Protein AF-A0A8T0E4I6-F1 (afdb_monomer_lite)

Organism: Argiope bruennichi (NCBI:txid94029)

Foldseek 3Di:
DPPVCVVVVPDDPDPVSVLCVLVPDPDRDVVVVVLSPDLVSSLVVVQCVVVVVLVVVLVVQVPDPDQDPVNNVVSLVVSLVVLVVCLVVLDGDPVNVVSQVVCVVDPRHDDPVVSSVVSNVVSVVVNVVSVVLVVCVVVDDPDDDDDDDDDDDPDPDPPVVVPD

Sequence (164 aa):
MACSYACLGKGFKNVSDIKIYFLGIEKCPQLLKNFFEDPRSELWLYFLYAQSASFHQAVLKLEGQTVSAIEAAKEINQLKDNLTQKQINQFLPFMVRQLIVKSKDNVTDIDEEFVKRAATEFYQTSREYLEQWLSYQRNGDILLGRFKKGPRMGRRSKISECIN

Radius of gyration: 18.6 Å; chains: 1; bounding box: 49×37×46 Å

pLDDT: mean 74.07, std 20.78, range [27.17, 94.31]

Secondary structure (DSSP, 8-state):
-THHHHTTSSS-SSHHHHHHHHHH-TT--HHHHHHHH-HHHHHHHHHHHHHHHHHHHHHHHHTSTT--HHHHHHHHHHHHHHHHHHHHTT---HHHHHHHHHHHTSS----HHHHHHHHHHHHHHHHHHHHHHHHHHHHS-S-SS--PPPP------SGGGS--

Structure (mmCIF, N/CA/C/O backbone):
data_AF-A0A8T0E4I6-F1
#
_entry.id   AF-A0A8T0E4I6-F1
#
loop_
_atom_site.group_PDB
_atom_site.id
_atom_site.type_symbol
_atom_site.label_atom_id
_atom_site.label_alt_id
_atom_site.label_comp_id
_atom_site.label_asym_id
_atom_site.label_entity_id
_atom_site.label_seq_id
_atom_site.pd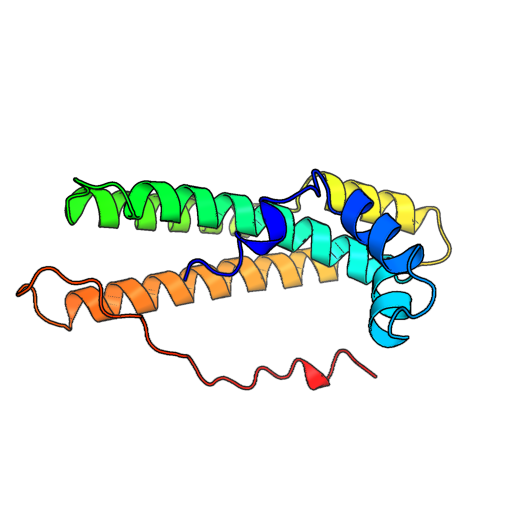bx_PDB_ins_code
_atom_site.Cartn_x
_atom_site.Cartn_y
_atom_site.Cartn_z
_atom_site.occupancy
_atom_site.B_iso_or_equiv
_atom_site.auth_seq_id
_atom_site.auth_comp_id
_atom_site.auth_asym_id
_atom_site.auth_atom_id
_atom_site.pdbx_PDB_model_num
ATOM 1 N N . MET A 1 1 ? -14.553 -11.140 3.326 1.00 39.12 1 MET A N 1
ATOM 2 C CA . MET A 1 1 ? -13.823 -10.729 2.107 1.00 39.12 1 MET A CA 1
ATOM 3 C C . MET A 1 1 ? -12.542 -11.566 2.043 1.00 39.12 1 MET A C 1
ATOM 5 O O . MET A 1 1 ? -11.455 -11.034 1.943 1.00 39.12 1 MET A O 1
ATOM 9 N N . ALA A 1 2 ? -12.686 -12.894 2.163 1.00 27.38 2 ALA A N 1
ATOM 10 C CA . ALA A 1 2 ? -11.604 -13.819 2.530 1.00 27.38 2 ALA A CA 1
ATOM 11 C C . ALA A 1 2 ? -10.870 -14.435 1.322 1.00 27.38 2 ALA A C 1
ATOM 13 O O . ALA A 1 2 ? -9.942 -15.221 1.478 1.00 27.38 2 ALA A O 1
ATOM 14 N N . CYS A 1 3 ? -11.286 -14.092 0.100 1.00 27.17 3 CYS A N 1
ATOM 15 C CA . CYS A 1 3 ? -10.800 -14.757 -1.107 1.00 27.17 3 CYS A CA 1
ATOM 16 C C . CYS A 1 3 ? -9.476 -14.183 -1.640 1.00 27.17 3 CYS A C 1
ATOM 18 O O . CYS A 1 3 ? -8.827 -14.844 -2.442 1.00 27.17 3 CYS A O 1
ATOM 20 N N . SER A 1 4 ? -9.043 -12.992 -1.205 1.00 40.16 4 SER A N 1
ATOM 21 C CA . SER A 1 4 ? -7.787 -12.397 -1.692 1.00 40.16 4 SER A CA 1
ATOM 22 C C . SER A 1 4 ? -6.536 -13.051 -1.094 1.00 40.16 4 SER A C 1
ATOM 24 O O . SER A 1 4 ? -5.504 -13.077 -1.753 1.00 40.16 4 SER A O 1
ATOM 26 N N . TYR A 1 5 ? -6.629 -13.640 0.106 1.00 43.78 5 TYR A N 1
ATOM 27 C CA . TYR A 1 5 ? -5.498 -14.306 0.769 1.00 43.78 5 TYR A CA 1
ATOM 28 C C . TYR A 1 5 ? -5.474 -15.823 0.602 1.00 43.78 5 TYR A C 1
ATOM 30 O O . TYR A 1 5 ? -4.402 -16.415 0.684 1.00 43.78 5 TYR A O 1
ATOM 38 N N . ALA A 1 6 ? -6.601 -16.467 0.284 1.00 35.84 6 ALA A N 1
ATOM 39 C CA . ALA A 1 6 ? -6.599 -17.901 -0.019 1.00 35.84 6 ALA A CA 1
ATOM 40 C C . ALA A 1 6 ? -5.731 -18.237 -1.251 1.00 35.84 6 ALA A C 1
ATOM 42 O O . ALA A 1 6 ? -5.156 -19.321 -1.315 1.00 35.84 6 ALA A O 1
ATOM 43 N N . CYS A 1 7 ? -5.569 -17.289 -2.182 1.00 40.59 7 CYS A N 1
ATOM 44 C CA . CYS A 1 7 ? -4.669 -17.432 -3.329 1.00 40.59 7 CYS A CA 1
ATOM 45 C C . CYS A 1 7 ? -3.197 -17.091 -3.017 1.00 40.59 7 CYS A C 1
ATOM 47 O O . CYS A 1 7 ? -2.320 -17.511 -3.760 1.00 40.59 7 CYS A O 1
ATOM 49 N N . LEU A 1 8 ? -2.911 -16.371 -1.925 1.00 44.38 8 LEU A N 1
ATOM 50 C CA . LEU A 1 8 ? -1.549 -15.989 -1.506 1.00 44.38 8 LEU A CA 1
ATOM 51 C C . LEU A 1 8 ? -1.000 -16.860 -0.360 1.00 44.38 8 LEU A C 1
ATOM 53 O O . LEU A 1 8 ? 0.199 -16.870 -0.114 1.00 44.38 8 LEU A O 1
ATOM 57 N N . GLY A 1 9 ? -1.852 -17.633 0.321 1.00 36.88 9 GLY A N 1
ATOM 58 C CA . GLY A 1 9 ? -1.463 -18.545 1.404 1.00 36.88 9 GLY A CA 1
ATOM 59 C C . GLY A 1 9 ? -0.897 -19.895 0.946 1.00 36.88 9 GLY A C 1
ATOM 60 O O . GLY A 1 9 ? -0.460 -20.683 1.781 1.00 36.88 9 GLY A O 1
ATOM 61 N N . LYS A 1 10 ? -0.889 -20.188 -0.362 1.00 42.41 10 LYS A N 1
ATOM 62 C CA . LYS A 1 10 ? -0.308 -21.417 -0.925 1.00 42.41 10 LYS A CA 1
ATOM 63 C C . LYS A 1 10 ? 0.855 -21.088 -1.868 1.00 42.41 10 LYS A C 1
ATOM 65 O O . LYS A 1 10 ? 0.662 -20.935 -3.065 1.00 42.41 10 LYS A O 1
ATOM 70 N N . GLY A 1 11 ? 2.069 -21.016 -1.319 1.00 44.12 11 GLY A N 1
ATOM 71 C CA . GLY A 1 11 ? 3.312 -21.286 -2.061 1.00 44.12 11 GLY A CA 1
ATOM 72 C C . GLY A 1 11 ? 4.122 -20.102 -2.599 1.00 44.12 11 GLY A C 1
ATOM 73 O O . GLY A 1 11 ? 5.302 -20.293 -2.873 1.00 44.12 11 GLY A O 1
ATOM 74 N N . PHE A 1 12 ? 3.569 -18.893 -2.701 1.00 50.00 12 PHE A N 1
ATOM 75 C CA . PHE A 1 12 ? 4.304 -17.739 -3.234 1.00 50.00 12 PHE A CA 1
ATOM 76 C C . PHE A 1 12 ? 4.783 -16.833 -2.099 1.00 50.00 12 PHE A C 1
ATOM 78 O O . PHE A 1 12 ? 3.978 -16.154 -1.466 1.00 50.00 12 PHE A O 1
ATOM 85 N N . LYS A 1 13 ? 6.090 -16.848 -1.805 1.00 58.72 13 LYS A N 1
ATOM 86 C CA . LYS A 1 13 ? 6.671 -16.058 -0.708 1.00 58.72 13 LYS A CA 1
ATOM 87 C C . LYS A 1 13 ? 6.880 -14.604 -1.112 1.00 58.72 13 LYS A C 1
ATOM 89 O O . LYS A 1 13 ? 6.854 -13.739 -0.243 1.00 58.72 13 LYS A O 1
ATOM 94 N N . ASN A 1 14 ? 7.062 -14.338 -2.405 1.00 68.31 14 ASN A N 1
ATOM 95 C CA . ASN A 1 14 ? 7.265 -13.002 -2.952 1.00 68.31 14 ASN A CA 1
ATOM 96 C C . ASN A 1 14 ? 6.626 -12.841 -4.341 1.00 68.31 14 ASN A C 1
ATOM 98 O O . ASN A 1 14 ? 6.344 -13.811 -5.043 1.00 68.31 14 ASN A O 1
ATOM 102 N N . VAL A 1 15 ? 6.461 -11.586 -4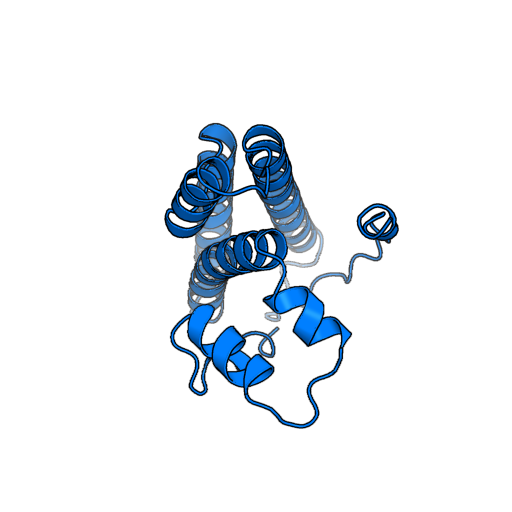.764 1.00 74.31 15 VAL A N 1
ATOM 103 C CA . VAL A 1 15 ? 5.993 -11.202 -6.110 1.00 74.31 15 VAL A CA 1
ATOM 104 C C . VAL A 1 15 ? 6.845 -11.834 -7.226 1.00 74.31 15 VAL A C 1
ATOM 106 O O . VAL A 1 15 ? 6.314 -12.216 -8.269 1.00 74.31 15 VAL A O 1
ATOM 109 N N . SER A 1 16 ? 8.144 -12.020 -6.980 1.00 77.12 16 SER A N 1
ATOM 110 C CA . SER A 1 16 ? 9.074 -12.718 -7.875 1.00 77.12 16 SER A CA 1
ATOM 111 C C . SER A 1 16 ? 8.658 -14.159 -8.179 1.00 77.12 16 SER A C 1
ATOM 113 O O . SER A 1 16 ? 8.762 -14.602 -9.320 1.00 77.12 16 SER A O 1
ATOM 115 N N . ASP A 1 17 ? 8.150 -14.885 -7.184 1.00 80.69 17 ASP A N 1
ATOM 116 C CA . ASP A 1 17 ? 7.807 -16.303 -7.323 1.00 80.69 17 ASP A CA 1
ATOM 117 C C . ASP A 1 17 ? 6.568 -16.468 -8.212 1.00 80.69 17 ASP A C 1
ATOM 119 O O . ASP A 1 17 ? 6.486 -17.381 -9.033 1.00 80.69 17 ASP A O 1
ATOM 123 N N . ILE A 1 18 ? 5.625 -15.528 -8.086 1.00 80.50 18 ILE A N 1
ATOM 124 C CA . ILE A 1 18 ? 4.416 -15.446 -8.911 1.00 80.50 18 ILE A CA 1
ATOM 125 C C . ILE A 1 18 ? 4.802 -15.194 -10.371 1.00 80.50 18 ILE A C 1
ATOM 127 O O . ILE A 1 18 ? 4.313 -15.876 -11.271 1.00 80.50 18 ILE A O 1
ATOM 131 N N . LYS A 1 19 ? 5.723 -14.251 -10.603 1.00 83.56 19 LYS A N 1
ATOM 132 C CA . LYS A 1 19 ? 6.255 -13.942 -11.935 1.00 83.56 19 LYS A CA 1
ATOM 133 C C . LYS A 1 19 ? 6.910 -15.166 -12.577 1.00 83.56 19 LYS A C 1
ATOM 135 O O . LYS A 1 19 ? 6.558 -15.517 -13.699 1.00 83.56 19 LYS A O 1
ATOM 140 N N . ILE A 1 20 ? 7.807 -15.847 -11.859 1.00 84.44 20 ILE A N 1
ATOM 141 C CA . ILE A 1 20 ? 8.492 -17.053 -12.356 1.00 84.44 20 ILE A CA 1
ATOM 142 C C . ILE A 1 20 ? 7.480 -18.145 -12.713 1.00 84.44 20 ILE A C 1
ATOM 144 O O . ILE A 1 20 ? 7.579 -18.752 -13.776 1.00 84.44 20 ILE A O 1
ATOM 148 N N . TYR A 1 21 ? 6.479 -18.361 -11.860 1.00 84.31 21 TYR A N 1
ATOM 149 C CA . TYR A 1 21 ? 5.442 -19.355 -12.108 1.00 84.31 21 TYR A CA 1
ATOM 150 C C . TYR A 1 21 ? 4.645 -19.064 -13.381 1.00 84.31 21 TYR A C 1
ATOM 152 O O . TYR A 1 21 ? 4.539 -19.935 -14.239 1.00 84.31 21 TYR A O 1
ATOM 160 N N . PHE A 1 22 ? 4.126 -17.844 -13.550 1.00 83.19 22 PHE A N 1
ATOM 161 C CA . PHE A 1 22 ? 3.328 -17.514 -14.735 1.00 83.19 22 PHE A CA 1
ATOM 162 C C . PHE A 1 22 ? 4.144 -17.506 -16.029 1.00 83.19 22 PHE A C 1
ATOM 164 O O . PHE A 1 22 ? 3.610 -17.871 -17.074 1.00 83.19 22 PHE A O 1
ATOM 171 N N . LEU A 1 23 ? 5.423 -17.133 -15.974 1.00 82.94 23 LEU A N 1
ATOM 172 C CA . LEU A 1 23 ? 6.308 -17.180 -17.140 1.00 82.94 23 LEU A CA 1
ATOM 173 C C . LEU A 1 23 ? 6.772 -18.606 -17.483 1.00 82.94 23 LEU A C 1
ATOM 175 O O . LEU A 1 23 ? 7.128 -18.861 -18.629 1.00 82.94 23 LEU A O 1
ATOM 179 N N . GLY A 1 24 ? 6.738 -19.536 -16.523 1.00 83.12 24 GLY A N 1
ATOM 180 C CA . GLY A 1 24 ? 7.104 -20.943 -16.717 1.00 83.12 24 GLY A CA 1
ATOM 181 C C . GLY A 1 24 ? 5.985 -21.848 -17.250 1.00 83.12 24 GLY A C 1
ATOM 182 O O . GLY A 1 24 ? 6.244 -23.008 -17.558 1.00 83.12 24 GLY A O 1
ATOM 183 N N . ILE A 1 25 ? 4.744 -21.361 -17.359 1.00 86.88 25 ILE A N 1
ATOM 184 C CA . ILE A 1 25 ? 3.607 -22.146 -17.870 1.00 86.88 25 ILE A CA 1
ATOM 185 C C . ILE A 1 25 ? 3.593 -22.122 -19.405 1.00 86.88 25 ILE A C 1
ATOM 187 O O . ILE A 1 25 ? 3.486 -21.055 -20.006 1.00 86.88 25 ILE A O 1
ATOM 191 N N . GLU A 1 26 ? 3.584 -23.300 -20.044 1.00 76.62 26 GLU A N 1
ATOM 192 C CA . GLU A 1 26 ? 3.572 -23.445 -21.516 1.00 76.62 26 GLU A CA 1
ATOM 193 C C . GLU A 1 26 ? 2.415 -22.707 -22.216 1.00 76.62 26 GLU A C 1
ATOM 195 O O . GLU A 1 26 ? 2.576 -22.207 -23.326 1.00 76.62 26 GLU A O 1
ATOM 200 N N . LYS A 1 27 ? 1.241 -22.617 -21.578 1.00 83.31 27 LYS A N 1
ATOM 201 C CA . LYS A 1 27 ? 0.046 -21.927 -22.102 1.00 83.31 27 LYS A CA 1
ATOM 202 C C . LYS A 1 27 ? -0.343 -20.714 -21.252 1.00 83.31 27 LYS A C 1
ATOM 204 O O . LYS A 1 27 ? -1.490 -20.591 -20.825 1.00 83.31 27 LYS A O 1
ATOM 209 N N . CYS A 1 28 ? 0.611 -19.831 -20.966 1.00 81.69 28 CYS A N 1
ATOM 210 C CA . CYS A 1 28 ? 0.317 -18.582 -20.265 1.00 81.69 28 CYS A CA 1
ATOM 211 C C . CYS A 1 28 ? -0.455 -17.603 -21.177 1.00 81.69 28 CYS A C 1
ATOM 213 O O . CYS A 1 28 ? -0.018 -17.348 -22.302 1.00 81.69 28 CYS A O 1
ATOM 215 N N . PRO A 1 29 ? -1.587 -17.027 -20.725 1.00 88.44 29 PRO A N 1
ATOM 216 C CA . PRO A 1 29 ? -2.278 -15.973 -21.460 1.00 88.44 29 PRO A CA 1
ATOM 217 C C . PRO A 1 29 ? -1.345 -14.800 -21.782 1.00 88.44 29 PRO A C 1
ATOM 219 O O . PRO A 1 29 ? -0.686 -14.268 -20.887 1.00 88.44 29 PRO A O 1
ATOM 222 N N . GLN A 1 30 ? -1.353 -14.337 -23.036 1.00 85.56 30 GLN A N 1
ATOM 223 C CA . GLN A 1 30 ? -0.455 -13.271 -23.499 1.00 85.56 30 GLN A CA 1
ATOM 224 C C . GLN A 1 30 ? -0.570 -11.989 -22.660 1.00 85.56 30 GLN A C 1
ATOM 226 O O . GLN A 1 30 ? 0.428 -11.331 -22.399 1.00 85.56 30 GLN A O 1
ATOM 231 N N . LEU A 1 31 ? -1.772 -11.670 -22.169 1.00 87.62 31 LEU A N 1
ATOM 232 C CA . LEU A 1 31 ? -2.001 -10.534 -21.274 1.00 87.62 31 LEU A CA 1
ATOM 233 C C . LEU A 1 31 ? -1.172 -10.626 -19.983 1.00 87.62 31 LEU A C 1
ATOM 235 O O . LEU A 1 31 ? -0.572 -9.638 -19.571 1.00 87.62 31 LEU A O 1
ATOM 239 N N . LEU A 1 32 ? -1.133 -11.803 -19.350 1.00 85.44 32 LEU A N 1
ATOM 240 C CA . LEU A 1 32 ? -0.361 -12.013 -18.122 1.00 85.44 32 LEU A CA 1
ATOM 241 C C . LEU A 1 32 ? 1.135 -11.993 -18.414 1.00 85.44 32 LEU A C 1
ATOM 243 O O . LEU A 1 32 ? 1.897 -11.420 -17.642 1.00 85.44 32 LEU A O 1
ATOM 247 N N . LYS A 1 33 ? 1.543 -12.567 -19.547 1.00 85.44 33 LYS A N 1
ATOM 248 C CA . LYS A 1 33 ? 2.932 -12.524 -19.996 1.00 85.44 33 LYS A CA 1
ATOM 249 C C . LYS A 1 33 ? 3.411 -11.078 -20.178 1.00 85.44 33 LYS A C 1
ATOM 251 O O . LYS A 1 33 ? 4.366 -10.681 -19.520 1.00 85.44 33 LYS A O 1
ATOM 256 N N . ASN A 1 34 ? 2.665 -10.271 -20.933 1.00 87.25 34 ASN A N 1
ATOM 257 C CA . ASN A 1 34 ? 2.954 -8.848 -21.128 1.00 87.25 34 ASN A CA 1
ATOM 258 C C . ASN A 1 34 ? 2.968 -8.079 -19.794 1.00 87.25 34 ASN A C 1
ATOM 260 O O . ASN A 1 34 ? 3.819 -7.222 -19.578 1.00 87.25 34 ASN A O 1
ATOM 264 N N . PHE A 1 35 ? 2.045 -8.398 -18.879 1.00 88.19 35 PHE A N 1
ATOM 265 C CA . PHE A 1 35 ? 2.003 -7.780 -17.554 1.00 88.19 35 PHE A CA 1
ATOM 266 C C . PHE A 1 35 ? 3.265 -8.082 -16.736 1.00 88.19 35 PHE A C 1
ATOM 268 O O . PHE A 1 35 ? 3.826 -7.176 -16.137 1.00 88.19 35 PHE A O 1
ATOM 275 N N . PHE A 1 36 ? 3.740 -9.328 -16.703 1.00 86.19 36 PHE A N 1
ATOM 276 C CA . PHE A 1 36 ? 4.931 -9.692 -15.926 1.00 86.19 36 PHE A CA 1
ATOM 277 C C . PHE A 1 36 ? 6.257 -9.283 -16.585 1.00 86.19 36 PHE A C 1
ATOM 279 O O . PHE A 1 36 ? 7.273 -9.175 -15.890 1.00 86.19 36 PHE A O 1
ATOM 286 N N . GLU A 1 37 ? 6.260 -9.063 -17.899 1.00 84.00 37 GLU A N 1
ATOM 287 C CA . GLU A 1 37 ? 7.405 -8.543 -18.653 1.00 84.00 37 GLU A CA 1
ATOM 288 C C . GLU A 1 37 ? 7.579 -7.022 -18.485 1.00 84.00 37 GLU A C 1
ATOM 290 O O . GLU A 1 37 ? 8.712 -6.544 -18.514 1.00 84.00 37 GLU A O 1
ATOM 295 N N . ASP A 1 38 ? 6.502 -6.264 -18.234 1.00 84.69 38 ASP A N 1
ATOM 296 C CA . ASP A 1 38 ? 6.577 -4.814 -18.011 1.00 84.69 38 ASP A CA 1
ATOM 297 C C . ASP A 1 38 ? 7.110 -4.471 -16.596 1.00 84.69 38 ASP A C 1
ATOM 299 O O . ASP A 1 38 ? 6.467 -4.799 -15.588 1.00 84.69 38 ASP A O 1
ATOM 303 N N . PRO A 1 39 ? 8.244 -3.752 -16.470 1.00 82.50 39 PRO A N 1
ATOM 304 C CA . PRO A 1 39 ? 8.788 -3.340 -15.172 1.00 82.50 39 PRO A CA 1
ATOM 305 C C . PRO A 1 39 ? 7.850 -2.413 -14.376 1.00 82.50 39 PRO A C 1
ATOM 307 O O . PRO A 1 39 ? 7.900 -2.399 -13.143 1.00 82.50 39 PRO A O 1
ATOM 310 N N . ARG A 1 40 ? 6.954 -1.669 -15.039 1.00 85.31 40 ARG A N 1
ATOM 311 C CA . ARG A 1 40 ? 5.965 -0.795 -14.378 1.00 85.31 40 ARG A CA 1
ATOM 312 C C . ARG A 1 40 ? 4.884 -1.609 -13.672 1.00 85.31 40 ARG A C 1
ATOM 314 O O . ARG A 1 40 ? 4.461 -1.269 -12.568 1.00 85.31 40 ARG A O 1
ATOM 321 N N . SER A 1 41 ? 4.462 -2.709 -14.285 1.00 88.06 41 SER A N 1
ATOM 322 C CA . SER A 1 41 ? 3.500 -3.646 -13.703 1.00 88.06 41 SER A CA 1
ATOM 323 C C . SER A 1 41 ? 4.075 -4.336 -12.468 1.00 88.06 41 SER A C 1
ATOM 325 O O . SER A 1 41 ? 3.399 -4.444 -11.443 1.00 88.06 41 SER A O 1
ATOM 327 N N . GLU A 1 42 ? 5.348 -4.737 -12.527 1.00 86.62 42 GLU A N 1
ATOM 328 C CA . GLU A 1 42 ? 6.063 -5.295 -11.377 1.00 86.62 42 GLU A CA 1
ATOM 329 C C . GLU A 1 42 ? 6.141 -4.285 -10.219 1.00 86.62 42 GLU A C 1
ATOM 331 O O . GLU A 1 42 ? 5.846 -4.632 -9.071 1.00 86.62 42 GLU A O 1
ATOM 336 N N . LEU A 1 43 ? 6.440 -3.018 -10.520 1.00 90.25 43 LEU A N 1
ATOM 337 C CA . LEU A 1 43 ? 6.448 -1.932 -9.539 1.00 90.25 43 LEU A CA 1
ATOM 338 C C . LEU A 1 43 ? 5.100 -1.791 -8.816 1.00 90.25 43 LEU A C 1
ATOM 340 O O . LEU A 1 43 ? 5.057 -1.768 -7.580 1.00 90.25 43 LEU A O 1
ATOM 344 N N . TRP A 1 44 ? 3.992 -1.752 -9.563 1.00 90.31 44 TRP A N 1
ATOM 345 C CA . TRP A 1 44 ? 2.654 -1.636 -8.977 1.00 90.31 44 TRP A CA 1
ATOM 346 C C . TRP A 1 44 ? 2.256 -2.869 -8.170 1.00 90.31 44 TRP A C 1
ATOM 348 O O . TRP A 1 44 ? 1.590 -2.746 -7.138 1.00 90.31 44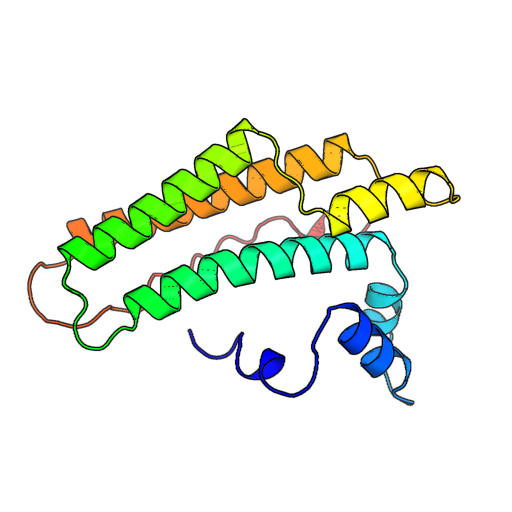 TRP A O 1
ATOM 358 N N . LEU A 1 45 ? 2.708 -4.054 -8.578 1.00 89.69 45 LEU A N 1
ATOM 359 C CA . LEU A 1 45 ? 2.448 -5.287 -7.848 1.00 89.69 45 LEU A CA 1
ATOM 360 C C . LEU A 1 45 ? 3.156 -5.301 -6.484 1.00 89.69 45 LEU A C 1
ATOM 362 O O . LEU A 1 45 ? 2.527 -5.638 -5.480 1.00 89.69 45 LEU A O 1
ATOM 366 N N . TYR A 1 46 ? 4.416 -4.854 -6.408 1.00 89.00 46 TYR A N 1
ATOM 367 C CA . TYR A 1 46 ? 5.112 -4.678 -5.125 1.00 89.00 46 TYR A CA 1
ATOM 368 C C . TYR A 1 46 ? 4.456 -3.618 -4.242 1.00 89.00 46 TYR A C 1
ATOM 370 O O . TYR A 1 46 ? 4.361 -3.805 -3.024 1.00 89.00 46 TYR A O 1
ATOM 378 N N . PHE A 1 47 ? 3.985 -2.520 -4.838 1.00 90.75 47 PHE A N 1
ATOM 379 C CA . PHE A 1 47 ? 3.245 -1.499 -4.106 1.00 90.75 47 PHE A CA 1
ATOM 380 C C . 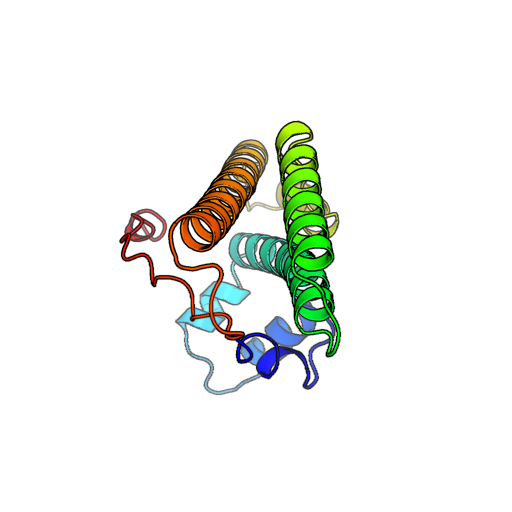PHE A 1 47 ? 1.982 -2.091 -3.467 1.00 90.75 47 PHE A C 1
ATOM 382 O O . PHE A 1 47 ? 1.810 -2.012 -2.249 1.00 90.75 47 PHE A O 1
ATOM 389 N N . LEU A 1 48 ? 1.135 -2.742 -4.268 1.00 90.38 48 LEU A N 1
ATOM 390 C CA . LEU A 1 48 ? -0.113 -3.348 -3.805 1.00 90.38 48 LEU A CA 1
ATOM 391 C C . LEU A 1 48 ? 0.129 -4.444 -2.770 1.00 90.38 48 LEU A C 1
ATOM 393 O O . LEU A 1 48 ? -0.576 -4.486 -1.764 1.00 90.38 48 LEU A O 1
ATOM 397 N N . TYR A 1 49 ? 1.143 -5.286 -2.971 1.00 87.69 49 TYR A N 1
ATOM 398 C CA . TYR A 1 49 ? 1.528 -6.314 -2.009 1.00 87.69 49 TYR A CA 1
ATOM 399 C C . TYR A 1 49 ? 1.823 -5.711 -0.628 1.00 87.69 49 TYR A C 1
ATOM 401 O O . TYR A 1 49 ? 1.211 -6.116 0.365 1.00 87.69 49 TYR A O 1
ATOM 409 N N . ALA A 1 50 ? 2.672 -4.679 -0.564 1.00 88.00 50 ALA A N 1
ATOM 410 C CA . ALA A 1 50 ? 3.014 -4.004 0.687 1.00 88.00 50 ALA A CA 1
ATOM 411 C C . ALA A 1 50 ? 1.795 -3.359 1.373 1.00 88.00 50 ALA A C 1
ATOM 413 O O . ALA A 1 50 ? 1.645 -3.448 2.596 1.00 88.00 50 ALA A O 1
ATOM 414 N N . GLN A 1 51 ? 0.897 -2.734 0.602 1.00 89.69 51 GLN A N 1
ATOM 415 C CA . GLN A 1 51 ? -0.311 -2.144 1.181 1.00 89.69 51 GLN A CA 1
ATOM 416 C C . GLN A 1 51 ? -1.280 -3.216 1.667 1.00 89.69 51 GLN A C 1
ATOM 418 O O . GLN A 1 51 ? -1.775 -3.119 2.788 1.00 89.69 51 GLN A O 1
ATOM 423 N N . SER A 1 52 ? -1.496 -4.269 0.877 1.00 87.12 52 SER A N 1
ATOM 424 C CA . SER A 1 52 ? -2.384 -5.378 1.224 1.00 87.12 52 SER A CA 1
ATOM 425 C C . SER A 1 52 ? -2.028 -5.975 2.586 1.00 87.12 52 SER A C 1
ATOM 427 O O . SER A 1 52 ? -2.911 -6.137 3.422 1.00 87.12 52 SER A O 1
ATOM 429 N N . ALA A 1 53 ? -0.738 -6.184 2.869 1.00 86.06 53 ALA A N 1
ATOM 430 C CA . ALA A 1 53 ? -0.272 -6.693 4.154 1.00 86.06 53 ALA A CA 1
ATOM 431 C C . ALA A 1 53 ? -0.703 -5.792 5.328 1.00 86.06 53 ALA A C 1
ATOM 433 O O . ALA A 1 53 ? -1.153 -6.296 6.356 1.00 86.06 53 ALA A O 1
ATOM 434 N N . SER A 1 54 ? -0.651 -4.466 5.148 1.00 85.00 54 SER A N 1
ATOM 435 C CA . SER A 1 54 ? -1.101 -3.495 6.158 1.00 85.00 54 SER A CA 1
ATOM 436 C C . SER A 1 54 ? -2.614 -3.601 6.408 1.00 85.00 54 SER A C 1
ATOM 438 O O . SER A 1 54 ? -3.055 -3.655 7.555 1.00 85.00 54 SER A O 1
ATOM 440 N N . PHE A 1 55 ? -3.420 -3.679 5.342 1.00 86.88 55 PHE A N 1
ATOM 441 C CA . PHE A 1 55 ? -4.875 -3.851 5.463 1.00 86.88 55 PHE A CA 1
ATOM 442 C C . PHE A 1 55 ? -5.245 -5.204 6.069 1.00 86.88 55 PHE A C 1
ATOM 444 O O . PHE A 1 55 ? -6.159 -5.290 6.883 1.00 86.88 55 PHE A O 1
ATOM 451 N N . HIS A 1 56 ? -4.533 -6.265 5.701 1.00 86.31 56 HIS A N 1
ATOM 452 C CA . HIS A 1 56 ? -4.788 -7.604 6.207 1.00 86.31 56 HIS A CA 1
ATOM 453 C C . HIS A 1 56 ? -4.520 -7.724 7.698 1.00 86.31 56 HIS A C 1
ATOM 455 O O . HIS A 1 56 ? -5.338 -8.300 8.404 1.00 86.31 56 HIS A O 1
ATOM 461 N N . GLN A 1 57 ? -3.432 -7.131 8.193 1.00 85.31 57 GLN A N 1
ATOM 462 C CA . GLN A 1 57 ? -3.170 -7.082 9.630 1.00 85.31 57 GLN A CA 1
ATOM 463 C C . GLN A 1 57 ? -4.306 -6.389 10.388 1.00 85.31 57 GLN A C 1
ATOM 465 O O . GLN A 1 57 ? -4.735 -6.891 11.423 1.00 85.31 57 GLN A O 1
ATOM 470 N N . ALA A 1 58 ? -4.843 -5.288 9.854 1.00 85.25 58 ALA A N 1
ATOM 471 C CA . ALA A 1 58 ? -6.006 -4.631 10.446 1.00 85.25 58 ALA A CA 1
ATOM 472 C C . ALA A 1 58 ? -7.251 -5.537 10.413 1.00 85.25 58 ALA A C 1
ATOM 474 O O . ALA A 1 58 ? -7.938 -5.670 11.421 1.00 85.25 58 ALA A O 1
ATOM 475 N N . VAL A 1 59 ? -7.516 -6.220 9.293 1.00 85.38 59 VAL A N 1
ATOM 476 C CA . VAL A 1 59 ? -8.644 -7.162 9.174 1.00 85.38 59 VAL A CA 1
ATOM 477 C C . VAL A 1 59 ? -8.516 -8.326 10.153 1.00 85.38 59 VAL A C 1
ATOM 479 O O . VAL A 1 59 ? -9.490 -8.637 10.824 1.00 85.38 59 VAL A O 1
ATOM 482 N N . LEU A 1 60 ? -7.335 -8.932 10.296 1.00 84.19 60 LEU A N 1
ATOM 483 C CA . LEU A 1 60 ? -7.114 -10.035 11.237 1.00 84.19 60 LEU A CA 1
ATOM 484 C C . LEU A 1 60 ? -7.418 -9.627 12.678 1.00 84.19 60 LEU A C 1
ATOM 486 O O . LEU A 1 60 ? -8.034 -10.388 13.419 1.00 84.19 60 LEU A O 1
ATOM 490 N N . LYS A 1 61 ? -7.014 -8.415 13.068 1.00 83.50 61 LYS A N 1
ATOM 491 C CA . LYS A 1 61 ? -7.337 -7.886 14.392 1.00 83.50 61 LYS A CA 1
ATOM 492 C C . LYS A 1 61 ? -8.830 -7.625 14.562 1.00 83.50 61 LYS A C 1
ATOM 494 O O . LYS A 1 61 ? -9.335 -7.844 15.651 1.00 83.50 61 LYS A O 1
ATOM 499 N N . LEU A 1 62 ? -9.529 -7.192 13.511 1.00 81.50 62 LEU A N 1
ATOM 500 C CA . LEU A 1 62 ? -10.980 -6.968 13.523 1.00 81.50 62 LEU A CA 1
ATOM 501 C C . LEU A 1 62 ? -11.798 -8.268 13.510 1.00 81.50 62 LEU A C 1
ATOM 503 O O . LEU A 1 62 ? -12.891 -8.302 14.064 1.00 81.50 62 LEU A O 1
ATOM 507 N N . GLU A 1 63 ? -11.288 -9.326 12.879 1.00 79.69 63 GLU A N 1
ATOM 508 C CA . GLU A 1 63 ? -11.917 -10.654 12.819 1.00 79.69 63 GLU A CA 1
ATOM 509 C C . GLU A 1 63 ? -11.667 -11.490 14.091 1.00 79.69 63 GLU A C 1
ATOM 511 O O . GLU A 1 63 ? -12.135 -12.627 14.188 1.00 79.69 63 GLU A O 1
ATOM 516 N N . GLY A 1 64 ? -10.966 -10.935 15.087 1.00 77.06 64 GLY A N 1
ATOM 517 C CA . GLY A 1 64 ? -10.789 -11.560 16.394 1.00 77.06 64 GLY A CA 1
ATOM 518 C C . GLY A 1 64 ? -12.130 -11.873 17.069 1.00 77.06 64 GLY A C 1
ATOM 519 O O . GLY A 1 64 ? -13.064 -11.073 17.045 1.00 77.06 64 GLY A O 1
ATOM 520 N N . GLN A 1 65 ? -12.228 -13.045 17.703 1.00 56.53 65 GLN A N 1
ATOM 521 C CA . GLN A 1 65 ? -13.485 -13.574 18.259 1.00 56.53 65 GLN A CA 1
ATOM 522 C C . GLN A 1 65 ? -14.138 -12.690 19.340 1.00 56.53 65 GLN A C 1
ATOM 524 O O . GLN A 1 65 ? -15.328 -12.844 19.602 1.00 56.53 65 GLN A O 1
ATOM 529 N N . THR A 1 66 ? -13.393 -11.772 19.961 1.00 64.31 66 THR A N 1
ATOM 530 C CA . THR A 1 66 ? -13.849 -10.955 21.101 1.00 64.31 66 THR A CA 1
ATOM 531 C C . THR A 1 66 ? -13.593 -9.460 20.911 1.00 64.31 66 THR A C 1
ATOM 533 O O . THR A 1 66 ? -13.341 -8.754 21.882 1.00 64.31 66 THR A O 1
ATOM 536 N N . VAL A 1 67 ? -13.607 -8.962 19.674 1.00 73.19 67 VAL A N 1
ATOM 537 C CA . VAL A 1 67 ? -13.335 -7.542 19.404 1.00 73.19 67 VAL A CA 1
ATOM 538 C C . VAL A 1 67 ? -14.570 -6.709 19.733 1.00 73.19 67 VAL A C 1
ATOM 540 O O . VAL A 1 67 ? -15.620 -6.840 19.101 1.00 73.19 67 VAL A O 1
ATOM 543 N N . SER A 1 68 ? -14.450 -5.828 20.723 1.00 78.81 68 SER A N 1
ATOM 544 C CA . SER A 1 68 ? -15.489 -4.849 21.038 1.00 78.81 68 SER A CA 1
ATOM 545 C C . SER A 1 68 ? -15.601 -3.781 19.942 1.00 78.81 68 SER A C 1
ATOM 547 O O . SER A 1 68 ? -14.656 -3.509 19.200 1.00 78.81 68 SER A O 1
ATOM 549 N N . ALA A 1 69 ? -16.747 -3.097 19.865 1.00 76.19 69 ALA A N 1
ATOM 550 C CA . ALA A 1 69 ? -16.930 -1.987 18.922 1.00 76.19 69 ALA A CA 1
ATOM 551 C C . ALA A 1 69 ? -15.898 -0.855 19.123 1.00 76.19 69 ALA A C 1
ATOM 553 O O . ALA A 1 69 ? -15.494 -0.205 18.159 1.00 76.19 69 ALA A O 1
ATOM 554 N N . ILE A 1 70 ? -15.442 -0.648 20.365 1.00 78.75 70 ILE A N 1
ATOM 555 C CA . ILE A 1 70 ? -14.424 0.351 20.717 1.00 78.75 70 ILE A CA 1
ATOM 556 C C . ILE A 1 70 ? -13.056 -0.061 20.164 1.00 78.75 70 ILE A C 1
ATOM 558 O O . ILE A 1 70 ? -12.366 0.753 19.552 1.00 78.75 70 ILE A O 1
ATOM 562 N N . GLU A 1 71 ? -12.671 -1.326 20.331 1.00 79.50 71 GLU A N 1
ATOM 563 C CA . GLU A 1 71 ? -11.421 -1.860 19.779 1.00 79.50 71 GLU A CA 1
ATOM 564 C C . GLU A 1 71 ? -11.445 -1.870 18.252 1.00 79.50 71 GLU A C 1
ATOM 566 O O . GLU A 1 71 ? -10.464 -1.478 17.623 1.00 79.50 71 GLU A O 1
ATOM 571 N N . ALA A 1 72 ? -12.587 -2.206 17.647 1.00 81.56 72 ALA A N 1
ATOM 572 C CA . ALA A 1 72 ? -12.752 -2.134 16.203 1.00 81.56 72 ALA A CA 1
ATOM 573 C C . ALA A 1 72 ? -12.569 -0.704 15.671 1.00 81.56 72 ALA A C 1
ATOM 575 O O . ALA A 1 72 ? -11.828 -0.483 14.711 1.00 81.56 72 ALA A O 1
ATOM 576 N N . ALA A 1 73 ? -13.189 0.286 16.320 1.00 82.31 73 ALA A N 1
ATOM 577 C CA . ALA A 1 73 ? -13.010 1.691 15.964 1.00 82.31 73 ALA A CA 1
ATOM 578 C C . ALA A 1 73 ? -11.552 2.148 16.145 1.00 82.31 73 ALA A C 1
ATOM 580 O O . ALA A 1 73 ? -11.027 2.879 15.303 1.00 82.31 73 ALA A O 1
ATOM 581 N N . LYS A 1 74 ? -10.877 1.690 17.209 1.00 86.06 74 LYS A N 1
ATOM 582 C CA . LYS A 1 74 ? -9.458 1.971 17.459 1.00 86.06 74 LYS A CA 1
ATOM 583 C C . LYS A 1 74 ? -8.569 1.422 16.343 1.00 86.06 74 LYS A C 1
ATOM 585 O O . LYS A 1 74 ? -7.738 2.167 15.836 1.00 86.06 74 LYS A O 1
ATOM 590 N N . GLU A 1 75 ? -8.755 0.171 15.931 1.00 88.19 75 GLU A N 1
ATOM 591 C CA . GLU A 1 75 ? -7.958 -0.443 14.859 1.00 88.19 75 GLU A CA 1
ATOM 592 C C . GLU A 1 75 ? -8.191 0.234 13.500 1.00 88.19 75 GLU A C 1
ATOM 594 O O . GLU A 1 75 ? -7.240 0.486 12.757 1.00 88.19 75 GLU A O 1
ATOM 599 N N . ILE A 1 76 ? -9.433 0.622 13.189 1.00 86.31 76 ILE A N 1
ATOM 600 C CA . ILE A 1 76 ? -9.725 1.380 11.962 1.00 86.31 76 ILE A CA 1
ATOM 601 C C . ILE A 1 76 ? -9.071 2.770 12.011 1.00 86.31 76 ILE A C 1
ATOM 603 O O . ILE A 1 76 ? -8.482 3.197 11.017 1.00 86.31 76 ILE A O 1
ATOM 607 N N . ASN A 1 77 ? -9.125 3.469 13.149 1.00 89.00 77 ASN A N 1
ATOM 608 C CA . ASN A 1 77 ? -8.459 4.765 13.307 1.00 89.00 77 ASN A CA 1
ATOM 609 C C . ASN A 1 77 ? -6.933 4.640 13.199 1.00 89.00 77 ASN A C 1
ATOM 611 O O . ASN A 1 77 ? -6.321 5.422 12.480 1.00 89.00 77 ASN A O 1
ATOM 615 N N . GLN A 1 78 ? -6.325 3.610 13.793 1.00 91.19 78 GLN A N 1
ATOM 616 C CA . GLN A 1 78 ? -4.893 3.336 13.632 1.00 91.19 78 GLN A CA 1
ATOM 617 C C . GLN A 1 78 ? -4.509 3.110 12.164 1.00 91.19 78 GLN A C 1
ATOM 619 O O . GLN A 1 78 ? -3.490 3.625 11.700 1.00 91.19 78 GLN A O 1
ATOM 624 N N . LEU A 1 79 ? -5.330 2.374 11.408 1.00 91.00 79 LEU A N 1
ATOM 625 C CA . LEU A 1 79 ? -5.118 2.192 9.973 1.00 91.00 79 LEU A CA 1
ATOM 626 C C . LEU A 1 79 ? -5.241 3.522 9.212 1.00 91.00 79 LEU A C 1
ATOM 628 O O . LEU A 1 79 ? -4.413 3.808 8.346 1.00 91.00 79 LEU A O 1
ATOM 632 N N . LYS A 1 80 ? -6.226 4.364 9.545 1.00 92.00 80 LYS A N 1
ATOM 633 C CA . LYS A 1 80 ? -6.367 5.706 8.958 1.00 92.00 80 LYS A CA 1
ATOM 634 C C . LYS A 1 80 ? -5.162 6.598 9.254 1.00 92.00 80 LYS A C 1
ATOM 636 O O . LYS A 1 80 ? -4.685 7.282 8.347 1.00 92.00 80 LYS A O 1
ATOM 641 N N . ASP A 1 81 ? -4.659 6.579 10.482 1.00 93.31 81 ASP A N 1
ATOM 642 C CA . ASP A 1 81 ? -3.484 7.351 10.884 1.00 93.31 81 ASP A CA 1
ATOM 643 C C . ASP A 1 81 ? -2.248 6.867 10.125 1.00 93.31 81 ASP A C 1
ATOM 645 O O . ASP A 1 81 ? -1.506 7.676 9.568 1.00 93.31 81 ASP A O 1
ATOM 649 N N . ASN A 1 82 ? -2.076 5.547 9.984 1.00 93.00 82 ASN A N 1
ATOM 650 C CA . ASN A 1 82 ? -1.005 4.966 9.175 1.00 93.00 82 ASN A CA 1
ATOM 651 C C . ASN A 1 82 ? -1.064 5.435 7.712 1.00 93.00 82 ASN A C 1
ATOM 653 O O . ASN A 1 82 ? -0.044 5.843 7.157 1.00 93.00 82 ASN A O 1
ATOM 657 N N . LEU A 1 83 ? -2.249 5.418 7.094 1.00 92.69 83 LEU A N 1
ATOM 658 C CA . LEU A 1 83 ? -2.441 5.906 5.724 1.00 92.69 83 LEU A CA 1
ATOM 659 C C . LEU A 1 83 ? -2.189 7.415 5.613 1.00 92.69 83 LEU A C 1
ATOM 661 O O . LEU A 1 83 ? -1.607 7.863 4.631 1.00 92.69 83 LEU A O 1
ATOM 665 N N . THR A 1 84 ? -2.572 8.193 6.627 1.00 93.38 84 THR A N 1
ATOM 666 C CA . THR A 1 84 ? -2.326 9.642 6.686 1.00 93.38 84 THR A CA 1
ATOM 667 C C . THR A 1 84 ? -0.833 9.939 6.745 1.00 93.38 84 THR A C 1
ATOM 669 O O . THR A 1 84 ? -0.336 10.748 5.969 1.00 93.38 84 THR A O 1
ATOM 672 N N . GLN A 1 85 ? -0.093 9.236 7.603 1.00 93.94 85 GLN A N 1
ATOM 673 C CA . GLN A 1 85 ? 1.359 9.374 7.686 1.00 93.94 85 GLN A CA 1
ATOM 674 C C . GLN A 1 85 ? 2.042 8.949 6.384 1.00 93.94 85 GLN A C 1
ATOM 676 O O . GLN A 1 85 ? 2.956 9.625 5.916 1.00 93.94 85 GLN A O 1
ATOM 681 N N . LYS A 1 86 ? 1.585 7.863 5.750 1.00 93.12 86 LYS A N 1
ATOM 682 C CA . LYS A 1 86 ? 2.095 7.448 4.435 1.00 93.12 86 LYS A CA 1
ATOM 683 C C . LYS A 1 86 ? 1.823 8.496 3.352 1.00 93.12 86 LYS A C 1
ATOM 685 O O . LYS A 1 86 ? 2.690 8.716 2.514 1.00 93.12 86 LYS A O 1
ATOM 690 N N . GLN A 1 87 ? 0.667 9.155 3.390 1.00 92.31 87 GLN A N 1
ATOM 691 C CA . GLN A 1 87 ? 0.307 10.227 2.463 1.00 92.31 87 GLN A CA 1
ATOM 692 C C . GLN A 1 87 ? 1.182 11.473 2.659 1.00 92.31 87 GLN A C 1
ATOM 694 O O . GLN A 1 87 ? 1.768 11.950 1.693 1.00 92.31 87 GLN A O 1
ATOM 699 N N . ILE A 1 88 ? 1.309 11.965 3.898 1.00 92.25 88 ILE A N 1
ATOM 700 C CA . ILE A 1 88 ? 2.116 13.155 4.234 1.00 92.25 88 ILE A CA 1
ATOM 701 C C . ILE A 1 88 ? 3.575 12.957 3.817 1.00 92.25 88 ILE A C 1
ATOM 703 O O . ILE A 1 88 ? 4.186 13.853 3.247 1.00 92.25 88 ILE A O 1
ATOM 707 N N . ASN A 1 89 ? 4.115 11.762 4.056 1.00 93.06 89 ASN A N 1
ATOM 708 C CA . ASN A 1 89 ? 5.507 11.443 3.753 1.00 93.06 89 ASN A CA 1
ATOM 709 C C . ASN A 1 89 ? 5.729 10.946 2.313 1.00 93.06 89 ASN A C 1
ATOM 711 O O . ASN A 1 89 ? 6.824 10.475 2.015 1.00 93.06 89 ASN A O 1
ATOM 715 N N . GLN A 1 90 ? 4.701 10.965 1.449 1.00 91.38 90 GLN A N 1
ATOM 716 C CA . GLN A 1 90 ? 4.743 10.406 0.086 1.00 91.38 90 GLN A CA 1
ATOM 717 C C . GLN A 1 90 ? 5.405 9.015 0.041 1.00 91.38 90 GLN A C 1
ATOM 719 O O . GLN A 1 90 ? 6.279 8.715 -0.775 1.00 91.38 90 GLN A O 1
ATOM 724 N N . PHE A 1 91 ? 5.023 8.158 0.990 1.00 91.62 91 PHE A N 1
ATOM 725 C CA . PHE A 1 91 ? 5.728 6.917 1.265 1.00 91.62 91 PHE A CA 1
ATOM 726 C C . PHE A 1 91 ? 5.608 5.927 0.103 1.00 91.62 91 PHE A C 1
ATOM 728 O O . PHE A 1 91 ? 4.513 5.483 -0.254 1.00 91.62 91 PHE A O 1
ATOM 735 N N . LEU A 1 92 ? 6.761 5.482 -0.395 1.00 92.38 92 LEU A N 1
ATOM 736 C CA . LEU A 1 92 ? 6.888 4.359 -1.321 1.00 92.38 92 LEU A CA 1
ATOM 737 C C . LEU A 1 92 ? 7.565 3.174 -0.622 1.00 92.38 92 LEU A C 1
ATOM 739 O O . LEU A 1 92 ? 8.577 3.388 0.042 1.00 92.38 92 LEU A O 1
ATOM 743 N N . PRO A 1 93 ? 7.085 1.928 -0.772 1.00 91.00 93 PRO A N 1
ATOM 744 C CA . PRO A 1 93 ? 7.771 0.748 -0.250 1.00 91.00 93 PRO A CA 1
ATOM 745 C C . PRO A 1 93 ? 9.210 0.617 -0.768 1.00 91.00 93 PRO A C 1
ATOM 747 O O . PRO A 1 93 ? 9.524 1.028 -1.882 1.00 91.00 93 PRO A O 1
ATOM 750 N N . PHE A 1 94 ? 10.087 -0.006 0.022 1.00 89.50 94 PHE A N 1
ATOM 751 C CA . PHE A 1 94 ? 11.507 -0.156 -0.318 1.00 89.50 94 PHE A CA 1
ATOM 752 C C . PHE A 1 94 ? 11.737 -0.786 -1.700 1.00 89.50 94 PHE A C 1
ATOM 754 O O . PHE A 1 94 ? 12.468 -0.215 -2.505 1.00 89.50 94 PHE A O 1
ATOM 761 N N . MET A 1 95 ? 11.052 -1.896 -2.003 1.00 87.56 95 MET A N 1
ATOM 762 C CA . MET A 1 95 ? 11.167 -2.576 -3.301 1.00 87.56 95 MET A CA 1
ATOM 763 C C . MET A 1 95 ? 10.753 -1.676 -4.474 1.00 87.56 95 MET A C 1
ATOM 765 O O . MET A 1 95 ? 11.394 -1.696 -5.518 1.00 87.56 95 MET A O 1
ATOM 769 N N . VAL A 1 96 ? 9.735 -0.830 -4.287 1.00 89.50 96 VAL A N 1
ATOM 770 C CA . VAL A 1 96 ? 9.289 0.140 -5.302 1.00 89.50 96 VAL A CA 1
ATOM 771 C C . VAL A 1 96 ? 10.377 1.179 -5.562 1.00 89.50 96 VAL A C 1
ATOM 773 O O . VAL A 1 96 ? 10.725 1.425 -6.712 1.00 89.50 96 VAL A O 1
ATOM 776 N N . ARG A 1 97 ? 10.982 1.738 -4.506 1.00 90.88 97 ARG A N 1
ATOM 777 C CA . ARG A 1 97 ? 12.092 2.696 -4.651 1.00 90.88 97 ARG A CA 1
ATOM 778 C C . ARG A 1 97 ? 13.301 2.068 -5.341 1.00 90.88 97 ARG A C 1
ATOM 780 O O . ARG A 1 97 ? 13.909 2.705 -6.191 1.00 90.88 97 ARG A O 1
ATOM 787 N N . GLN A 1 98 ? 13.629 0.817 -5.015 1.00 89.56 98 GLN A N 1
ATOM 788 C CA . GLN A 1 98 ? 14.705 0.093 -5.695 1.00 89.56 98 GLN A CA 1
ATOM 789 C C . GLN A 1 98 ? 14.425 -0.099 -7.188 1.00 89.56 98 GLN A C 1
ATOM 791 O O . GLN A 1 98 ? 15.348 0.030 -7.986 1.00 89.56 98 GLN A O 1
ATOM 796 N N . LEU A 1 99 ? 13.179 -0.390 -7.576 1.00 87.81 99 LEU A N 1
ATOM 797 C CA . LEU A 1 99 ? 12.805 -0.526 -8.986 1.00 87.81 99 LEU A CA 1
ATOM 798 C C . LEU A 1 99 ? 12.905 0.803 -9.744 1.00 87.81 99 LEU A C 1
ATOM 800 O O . LEU A 1 99 ? 13.399 0.797 -10.864 1.00 87.81 99 LEU A O 1
ATOM 804 N N . ILE A 1 100 ? 12.533 1.926 -9.121 1.00 88.94 100 ILE A N 1
ATOM 805 C CA . ILE A 1 100 ? 12.688 3.271 -9.707 1.00 88.94 100 ILE A CA 1
ATOM 806 C C . ILE A 1 100 ? 14.168 3.628 -9.905 1.00 88.94 100 ILE A C 1
ATOM 808 O O . ILE A 1 100 ? 14.545 4.215 -10.913 1.00 88.94 100 ILE A O 1
ATOM 812 N N . VAL A 1 101 ? 15.042 3.276 -8.957 1.00 87.81 101 VAL A N 1
ATOM 813 C CA . VAL A 1 101 ? 16.489 3.501 -9.126 1.00 87.81 101 VAL A CA 1
ATOM 814 C C . VAL A 1 101 ? 17.033 2.629 -10.256 1.00 87.81 101 VAL A C 1
ATOM 816 O O . VAL A 1 101 ? 17.689 3.141 -11.154 1.00 87.81 101 VAL A O 1
ATOM 819 N N . LYS A 1 102 ? 16.689 1.334 -10.271 1.00 85.69 102 LYS A N 1
ATOM 820 C CA . LYS A 1 102 ? 17.100 0.412 -11.341 1.00 85.69 102 LYS A CA 1
ATOM 821 C C . LYS A 1 102 ? 16.591 0.838 -12.713 1.00 85.69 102 LYS A C 1
ATOM 823 O O . LYS A 1 102 ? 17.240 0.540 -13.708 1.00 85.69 102 LYS A O 1
ATOM 828 N N . SER A 1 103 ? 15.429 1.476 -12.797 1.00 82.81 103 SER A N 1
ATOM 829 C CA . SER A 1 103 ? 14.876 1.911 -14.075 1.00 82.81 103 SER A CA 1
ATOM 830 C C . SER A 1 103 ? 15.632 3.109 -14.648 1.00 82.81 103 SER A C 1
ATOM 832 O O . SER A 1 103 ? 15.791 3.162 -15.856 1.00 82.81 103 SER A O 1
ATOM 834 N N . LYS A 1 104 ? 16.195 3.994 -13.808 1.00 79.44 104 LYS A N 1
ATOM 835 C CA . LYS A 1 104 ? 17.070 5.101 -14.252 1.00 79.44 104 LYS A CA 1
ATOM 836 C C . LYS A 1 104 ? 18.361 4.611 -14.922 1.00 79.44 104 LYS A C 1
ATOM 838 O O . LYS A 1 104 ? 18.886 5.295 -15.794 1.00 79.44 104 LYS A O 1
ATOM 843 N N . ASP A 1 105 ? 18.837 3.425 -14.544 1.00 73.69 105 ASP A N 1
ATOM 844 C CA . ASP A 1 105 ? 20.007 2.778 -15.156 1.00 73.69 105 ASP A CA 1
ATOM 845 C C . ASP A 1 105 ? 19.661 2.007 -16.449 1.00 73.69 105 ASP A C 1
ATOM 847 O O . ASP A 1 105 ? 20.552 1.589 -17.187 1.00 73.69 105 ASP A O 1
ATOM 851 N N . ASN A 1 106 ? 18.371 1.797 -16.730 1.00 72.00 106 ASN A N 1
ATOM 852 C CA . ASN A 1 106 ? 17.870 1.077 -17.900 1.00 72.00 106 ASN A CA 1
ATOM 853 C C . ASN A 1 106 ? 17.151 2.039 -18.869 1.00 72.00 106 ASN A C 1
ATOM 855 O O . ASN A 1 106 ? 16.834 3.172 -18.540 1.00 72.00 106 ASN A O 1
ATOM 859 N N . VAL A 1 107 ? 16.830 1.581 -20.084 1.00 66.56 107 VAL A N 1
ATOM 860 C CA . VAL A 1 107 ? 16.109 2.391 -21.099 1.00 66.56 107 VAL A CA 1
ATOM 861 C C . VAL A 1 107 ? 14.639 2.660 -20.711 1.00 66.56 107 VAL A C 1
ATOM 863 O O . VAL A 1 107 ? 13.949 3.448 -21.352 1.00 66.56 107 VAL A O 1
ATOM 866 N N . THR A 1 108 ? 14.123 2.001 -19.668 1.00 69.81 108 THR A N 1
ATOM 867 C CA . THR A 1 108 ? 12.738 2.180 -19.211 1.00 69.81 108 THR A CA 1
ATOM 868 C C . THR A 1 108 ? 12.646 3.333 -18.221 1.00 69.81 108 THR A C 1
ATOM 870 O O . THR A 1 108 ? 12.952 3.159 -17.046 1.00 69.81 108 THR A O 1
ATOM 873 N N . ASP A 1 109 ? 12.182 4.491 -18.679 1.00 79.25 109 ASP A N 1
ATOM 874 C CA . ASP A 1 109 ? 11.968 5.640 -17.803 1.00 79.25 109 ASP A CA 1
ATOM 875 C C . ASP A 1 109 ? 10.690 5.456 -16.964 1.00 79.25 109 ASP A C 1
ATOM 877 O O . ASP A 1 109 ? 9.584 5.302 -17.493 1.00 79.25 109 ASP A O 1
ATOM 881 N N . ILE A 1 110 ? 10.849 5.421 -15.639 1.00 83.81 110 ILE A N 1
ATOM 882 C CA . ILE A 1 110 ? 9.741 5.414 -14.680 1.00 83.81 110 ILE A CA 1
ATOM 883 C C . ILE A 1 110 ? 9.747 6.770 -13.987 1.00 83.81 110 ILE A C 1
ATOM 885 O O . ILE A 1 110 ? 10.640 7.061 -13.188 1.00 83.81 110 ILE A O 1
ATOM 889 N N . ASP A 1 111 ? 8.709 7.562 -14.242 1.00 88.19 111 ASP A N 1
ATOM 890 C CA . ASP A 1 111 ? 8.512 8.853 -13.590 1.00 88.19 111 ASP A CA 1
ATOM 891 C C . ASP A 1 111 ? 8.211 8.661 -12.090 1.00 88.19 111 ASP A C 1
ATOM 893 O O . ASP A 1 111 ? 7.118 8.263 -11.675 1.00 88.19 111 ASP A O 1
ATOM 897 N N . GLU A 1 112 ? 9.216 8.947 -11.262 1.00 89.94 112 GLU A N 1
ATOM 898 C CA . GLU A 1 112 ? 9.142 8.859 -9.805 1.00 89.94 112 GLU A CA 1
ATOM 899 C C . GLU A 1 112 ? 8.051 9.770 -9.218 1.00 89.94 112 GLU A C 1
ATOM 901 O O . GLU A 1 112 ? 7.351 9.372 -8.282 1.00 89.94 112 GLU A O 1
ATOM 906 N N . GLU A 1 113 ? 7.871 10.970 -9.771 1.00 90.00 113 GLU A N 1
ATOM 907 C CA . GLU A 1 113 ? 6.883 11.939 -9.291 1.00 90.00 113 GLU A CA 1
ATOM 908 C C . GLU A 1 113 ? 5.463 11.501 -9.653 1.00 90.00 113 GLU A C 1
ATOM 910 O O . GLU A 1 113 ? 4.537 11.623 -8.842 1.00 90.00 113 GLU A O 1
ATOM 915 N N . PHE A 1 114 ? 5.284 10.893 -10.829 1.00 90.88 114 PHE A N 1
ATOM 916 C CA . PHE A 1 114 ? 4.038 10.210 -11.165 1.00 90.88 114 PHE A CA 1
ATOM 917 C C . PHE A 1 114 ? 3.717 9.092 -10.166 1.00 90.88 114 PHE A C 1
ATOM 919 O O . PHE A 1 114 ? 2.601 9.047 -9.640 1.00 90.88 114 PHE A O 1
ATOM 926 N N . VAL A 1 115 ? 4.688 8.231 -9.838 1.00 92.12 115 VAL A N 1
ATOM 927 C CA . VAL A 1 115 ? 4.480 7.128 -8.884 1.00 92.12 115 VAL A CA 1
ATOM 928 C C . VAL A 1 115 ? 4.135 7.653 -7.485 1.00 92.12 115 VAL A C 1
ATOM 930 O O . VAL A 1 115 ? 3.204 7.144 -6.858 1.00 92.12 115 VAL A O 1
ATOM 933 N N . LYS A 1 116 ? 4.821 8.696 -6.995 1.00 92.88 116 LYS A N 1
ATOM 934 C CA . LYS A 1 116 ? 4.509 9.330 -5.699 1.00 92.88 116 LYS A CA 1
ATOM 935 C C . LYS A 1 116 ? 3.098 9.905 -5.665 1.00 92.88 116 LYS A C 1
ATOM 937 O O . LYS A 1 116 ? 2.374 9.691 -4.690 1.00 92.88 116 LYS A O 1
ATOM 942 N N . ARG A 1 117 ? 2.688 10.612 -6.718 1.00 93.50 117 ARG A N 1
ATOM 943 C CA . ARG A 1 117 ? 1.340 11.187 -6.834 1.00 93.50 117 ARG A CA 1
ATOM 944 C C . ARG A 1 117 ? 0.269 10.101 -6.838 1.00 93.50 117 ARG A C 1
ATOM 946 O O . ARG A 1 117 ? -0.625 10.143 -5.998 1.00 93.50 117 ARG A O 1
ATOM 953 N N . ALA A 1 118 ? 0.413 9.082 -7.680 1.00 93.44 118 ALA A N 1
ATOM 954 C CA . ALA A 1 118 ? -0.532 7.970 -7.737 1.00 93.44 118 ALA A CA 1
ATOM 955 C C . ALA A 1 118 ? -0.588 7.176 -6.412 1.00 93.44 118 ALA A C 1
ATOM 957 O O . ALA A 1 118 ? -1.666 6.789 -5.958 1.00 93.44 118 ALA A O 1
ATOM 958 N N . ALA A 1 119 ? 0.543 6.993 -5.720 1.00 93.38 119 ALA A N 1
ATOM 959 C CA . ALA A 1 119 ? 0.561 6.404 -4.378 1.00 93.38 119 ALA A CA 1
ATOM 960 C C . ALA A 1 119 ? -0.161 7.286 -3.340 1.00 93.38 119 ALA A C 1
ATOM 962 O O . ALA A 1 119 ? -0.900 6.781 -2.493 1.00 93.38 119 ALA A O 1
ATOM 963 N N . THR A 1 120 ? 0.015 8.606 -3.419 1.00 93.31 120 THR A N 1
ATOM 964 C CA . THR A 1 120 ? -0.656 9.582 -2.546 1.00 93.31 120 THR A CA 1
ATOM 965 C C . THR A 1 120 ? -2.172 9.548 -2.748 1.00 93.31 120 THR A C 1
ATOM 967 O O . THR A 1 120 ? -2.920 9.473 -1.771 1.00 93.31 120 THR A O 1
ATOM 970 N N . GLU A 1 121 ? -2.628 9.510 -4.002 1.00 94.31 121 GLU A N 1
ATOM 971 C CA . GLU A 1 121 ? -4.041 9.352 -4.367 1.00 94.31 121 GLU A CA 1
ATOM 972 C C . GLU A 1 121 ? -4.615 8.020 -3.869 1.00 94.31 121 GLU A C 1
ATOM 974 O O . GLU A 1 121 ? -5.740 7.978 -3.361 1.00 94.31 121 GLU A O 1
ATOM 979 N N . PHE A 1 122 ? -3.838 6.934 -3.934 1.00 94.06 122 PHE A N 1
ATOM 980 C CA . PHE A 1 122 ? -4.229 5.646 -3.361 1.00 94.06 122 PHE A CA 1
ATOM 981 C C . PHE A 1 122 ? -4.459 5.744 -1.846 1.00 94.06 122 PHE A C 1
ATOM 983 O O . PHE A 1 122 ? -5.477 5.253 -1.345 1.00 94.06 122 PHE A O 1
ATOM 990 N N . TYR A 1 123 ? -3.548 6.384 -1.102 1.00 93.94 123 TYR A N 1
ATOM 991 C CA . TYR A 1 123 ? -3.702 6.558 0.347 1.00 93.94 123 TYR A CA 1
ATOM 992 C C . TYR A 1 123 ? -4.913 7.423 0.690 1.00 93.94 123 TYR A C 1
ATOM 994 O O . TYR A 1 123 ? -5.681 7.062 1.584 1.00 93.94 123 TYR A O 1
ATOM 1002 N N . GLN A 1 124 ? -5.123 8.514 -0.047 1.00 92.69 124 GLN A N 1
ATOM 1003 C CA . GLN A 1 124 ? -6.293 9.370 0.115 1.00 92.69 124 GLN A CA 1
ATOM 1004 C C . GLN A 1 124 ? -7.593 8.596 -0.136 1.00 92.69 124 GLN A C 1
ATOM 1006 O O . GLN A 1 124 ? -8.451 8.530 0.743 1.00 92.69 124 GLN A O 1
ATOM 1011 N N . THR A 1 125 ? -7.704 7.934 -1.288 1.00 93.19 125 THR A N 1
ATOM 1012 C CA . THR A 1 125 ? -8.891 7.151 -1.669 1.00 93.19 125 THR A CA 1
ATOM 1013 C C . THR A 1 125 ? -9.187 6.059 -0.641 1.00 93.19 125 THR A C 1
ATOM 1015 O O . THR A 1 125 ? -10.337 5.829 -0.264 1.00 93.19 125 THR A O 1
ATOM 1018 N N . SER A 1 126 ? -8.142 5.397 -0.139 1.00 91.62 126 SER A N 1
ATOM 1019 C CA . SER A 1 126 ? -8.275 4.367 0.891 1.00 91.62 126 SER A CA 1
ATOM 1020 C C . SER A 1 126 ? -8.802 4.930 2.212 1.00 91.62 126 SER A C 1
ATOM 1022 O O . SER A 1 126 ? -9.647 4.307 2.854 1.00 91.62 126 SER A O 1
ATOM 1024 N N . ARG A 1 127 ? -8.341 6.117 2.623 1.00 90.94 127 ARG A N 1
ATOM 1025 C CA . ARG A 1 127 ? -8.848 6.798 3.823 1.00 90.94 127 ARG A CA 1
ATOM 1026 C C . ARG A 1 127 ? -10.309 7.199 3.670 1.00 90.94 127 ARG A C 1
ATOM 1028 O O . ARG A 1 127 ? -11.098 6.915 4.567 1.00 90.94 127 ARG A O 1
ATOM 1035 N N . GLU A 1 128 ? -10.668 7.803 2.540 1.00 89.88 128 GLU A N 1
ATOM 1036 C CA . GLU A 1 128 ? -12.050 8.187 2.231 1.00 89.88 128 GLU A CA 1
ATOM 1037 C C . GLU A 1 128 ? -12.982 6.966 2.245 1.00 89.88 128 GLU A C 1
ATOM 1039 O O . GLU A 1 128 ? -14.108 7.033 2.742 1.00 89.88 128 GLU A O 1
ATOM 1044 N N . TYR A 1 129 ? -12.505 5.816 1.758 1.00 86.94 129 TYR A N 1
ATOM 1045 C CA . TYR A 1 129 ? -13.245 4.557 1.825 1.00 86.94 129 TYR A CA 1
ATOM 1046 C C . TYR A 1 129 ? -13.481 4.089 3.269 1.00 86.94 129 TYR A C 1
ATOM 1048 O O . TYR A 1 129 ? -14.604 3.711 3.618 1.00 86.94 129 TYR A O 1
ATOM 1056 N N . LEU A 1 130 ? -12.455 4.148 4.127 1.00 86.81 130 LEU A N 1
ATOM 1057 C CA . LEU A 1 130 ? -12.590 3.805 5.548 1.00 86.81 130 LEU A CA 1
ATOM 1058 C C . LEU A 1 130 ? -13.542 4.764 6.280 1.00 86.81 130 LEU A C 1
ATOM 1060 O O . LEU A 1 130 ? -14.318 4.334 7.130 1.00 86.81 130 LEU A O 1
ATOM 1064 N N . GLU A 1 131 ? -13.529 6.050 5.932 1.00 84.75 131 GLU A N 1
ATOM 1065 C CA . GLU A 1 131 ? -14.449 7.047 6.492 1.00 84.75 131 GLU A CA 1
ATOM 1066 C C . GLU A 1 131 ? -15.897 6.785 6.109 1.00 84.75 131 GLU A C 1
ATOM 1068 O O . GLU A 1 131 ? -16.774 6.815 6.974 1.00 84.75 131 GLU A O 1
ATOM 1073 N N . GLN A 1 132 ? -16.146 6.454 4.842 1.00 81.81 132 GLN A N 1
ATOM 1074 C CA . GLN A 1 132 ? -17.473 6.042 4.405 1.00 81.81 132 GLN A CA 1
ATOM 1075 C C . GLN A 1 132 ? -17.931 4.814 5.195 1.00 81.81 132 GLN A C 1
ATOM 1077 O O . GLN A 1 132 ? -19.025 4.836 5.757 1.00 81.81 132 GLN A O 1
ATOM 1082 N N . TRP A 1 133 ? -17.083 3.791 5.333 1.00 75.44 133 TRP A N 1
ATOM 1083 C CA . TRP A 1 133 ? -17.390 2.600 6.132 1.00 75.44 133 TRP A CA 1
ATOM 1084 C C . TRP A 1 133 ? -17.801 2.923 7.576 1.00 75.44 133 TRP A C 1
ATOM 1086 O O . TRP A 1 133 ? -18.804 2.394 8.054 1.00 75.44 133 TRP A O 1
ATOM 1096 N N . LEU A 1 134 ? -17.088 3.831 8.247 1.00 72.12 134 LEU A N 1
ATOM 1097 C CA . LEU A 1 134 ? -17.423 4.263 9.608 1.00 72.12 134 LEU A CA 1
ATOM 1098 C C . LEU A 1 134 ? -18.697 5.119 9.669 1.00 72.12 134 LEU A C 1
ATOM 1100 O O . LEU A 1 134 ? -19.476 5.000 10.614 1.00 72.12 134 LEU A O 1
ATOM 1104 N N . SER A 1 135 ? -18.939 5.969 8.668 1.00 69.88 135 SER A N 1
ATOM 1105 C CA . SER A 1 135 ? -20.151 6.797 8.608 1.00 69.88 135 SER A CA 1
ATOM 1106 C C . SER A 1 135 ? -21.423 5.949 8.471 1.00 69.88 135 SER A C 1
ATOM 1108 O O . SER A 1 135 ? -22.430 6.242 9.113 1.00 69.88 135 SER A O 1
ATOM 1110 N N . TYR A 1 136 ? -21.353 4.835 7.731 1.00 58.28 136 TYR A N 1
ATOM 1111 C CA . TYR A 1 136 ? -22.448 3.868 7.640 1.00 58.28 136 TYR A CA 1
ATOM 1112 C C . TYR A 1 136 ? -22.684 3.127 8.958 1.00 58.28 136 TYR A C 1
ATOM 1114 O O . TYR A 1 136 ? -23.838 2.923 9.322 1.00 58.28 136 TYR A O 1
ATOM 1122 N N . GLN A 1 137 ? -21.631 2.765 9.702 1.00 54.84 137 GLN A N 1
ATOM 1123 C CA . GLN A 1 137 ? -21.790 2.154 11.030 1.00 54.84 137 GLN A CA 1
ATOM 1124 C C . GLN A 1 137 ? -22.457 3.092 12.042 1.00 54.84 137 GLN A C 1
ATOM 1126 O O . GLN A 1 137 ? -23.127 2.627 12.955 1.00 54.84 137 GLN A O 1
ATOM 1131 N N . ARG A 1 138 ? -22.281 4.410 11.892 1.00 52.78 138 ARG A N 1
ATOM 1132 C CA . ARG A 1 138 ? -22.903 5.400 12.779 1.00 52.78 138 ARG A CA 1
ATOM 1133 C C . ARG A 1 138 ? -24.374 5.664 12.432 1.00 52.78 138 ARG A C 1
ATOM 1135 O O . ARG A 1 138 ? -25.152 5.954 13.332 1.00 52.78 138 ARG A O 1
ATOM 1142 N N . ASN A 1 139 ? -24.742 5.546 11.154 1.00 53.25 139 ASN A N 1
ATOM 1143 C CA . ASN A 1 139 ? -26.101 5.809 10.664 1.00 53.25 139 ASN A CA 1
ATOM 1144 C C . ASN A 1 139 ? -26.991 4.555 10.571 1.00 53.25 139 ASN A C 1
ATOM 1146 O O . ASN A 1 139 ? -28.200 4.691 10.410 1.00 53.25 139 ASN A O 1
ATOM 1150 N N . GLY A 1 140 ? -26.418 3.351 10.648 1.00 47.59 140 GLY A N 1
ATOM 1151 C CA . GLY A 1 140 ? -27.150 2.086 10.686 1.00 47.59 140 GLY A CA 1
ATOM 1152 C C . GLY A 1 140 ? -27.018 1.413 12.047 1.00 47.59 140 GLY A C 1
ATOM 1153 O O . GLY A 1 140 ? -26.017 0.754 12.293 1.00 47.59 140 GLY A O 1
ATOM 1154 N N . ASP A 1 141 ? -28.040 1.586 12.883 1.00 40.84 141 ASP A N 1
ATOM 1155 C CA . ASP A 1 141 ? -28.425 0.749 14.023 1.00 40.84 141 ASP A CA 1
ATOM 1156 C C . ASP A 1 141 ? -27.293 0.188 14.906 1.00 40.84 141 ASP A C 1
ATOM 1158 O O . ASP A 1 141 ? -26.689 -0.851 14.633 1.00 40.84 141 ASP A O 1
ATOM 1162 N N . ILE A 1 142 ? -27.145 0.783 16.095 1.00 42.12 142 ILE A N 1
ATOM 1163 C CA . ILE A 1 142 ? -26.591 0.118 17.286 1.00 42.12 142 ILE A CA 1
ATOM 1164 C C . ILE A 1 142 ? -27.583 -0.965 17.743 1.00 42.12 142 ILE A C 1
ATOM 1166 O O . ILE A 1 142 ? -28.037 -0.937 18.872 1.00 42.12 142 ILE A O 1
ATOM 1170 N N . LEU A 1 143 ? -27.996 -1.900 16.889 1.00 39.16 143 LEU A N 1
ATOM 1171 C CA . LEU A 1 143 ? -28.770 -3.071 17.291 1.00 39.16 143 LEU A CA 1
ATOM 1172 C C . LEU A 1 143 ? -28.456 -4.218 16.328 1.00 39.16 143 LEU A C 1
ATOM 1174 O O . LEU A 1 143 ? -28.728 -4.144 15.135 1.00 39.16 143 LEU A O 1
ATOM 1178 N N . LEU A 1 144 ? -27.935 -5.307 16.900 1.00 38.38 144 LEU A N 1
ATOM 1179 C CA . LEU A 1 144 ? -27.674 -6.614 16.282 1.00 38.38 144 LEU A CA 1
ATOM 1180 C C . LEU A 1 144 ? -26.352 -6.746 15.512 1.00 38.38 144 LEU A C 1
ATOM 1182 O O . LEU A 1 144 ? -26.335 -6.861 14.292 1.00 38.38 144 LEU A O 1
ATOM 1186 N N . GLY A 1 145 ? -25.249 -6.859 16.261 1.00 39.78 145 GLY A N 1
ATOM 1187 C CA . GLY A 1 145 ? -24.352 -8.033 16.260 1.00 39.78 145 GLY A CA 1
ATOM 1188 C C . GLY A 1 145 ? -23.900 -8.679 14.939 1.00 39.78 145 GLY A C 1
ATOM 1189 O O . GLY A 1 145 ? -23.477 -9.832 14.955 1.00 39.78 145 GLY A O 1
ATOM 1190 N N . ARG A 1 146 ? -23.991 -8.008 13.790 1.00 37.91 146 ARG A N 1
ATOM 1191 C CA . ARG A 1 146 ? -23.514 -8.507 12.498 1.00 37.91 146 ARG A CA 1
ATOM 1192 C C . ARG A 1 146 ? -22.952 -7.354 11.681 1.00 37.91 146 ARG A C 1
ATOM 1194 O O . ARG A 1 146 ? -23.695 -6.494 11.219 1.00 37.91 146 ARG A O 1
ATOM 1201 N N . PHE A 1 147 ? -21.643 -7.397 11.432 1.00 40.50 147 PHE A N 1
ATOM 1202 C CA . PHE A 1 147 ? -20.988 -6.642 10.363 1.00 40.50 147 PHE A CA 1
ATOM 1203 C C . PHE A 1 147 ? -21.724 -6.924 9.038 1.00 40.50 147 PHE A C 1
ATOM 1205 O O . PHE A 1 147 ? -21.507 -7.956 8.397 1.00 40.50 147 PHE A O 1
ATOM 121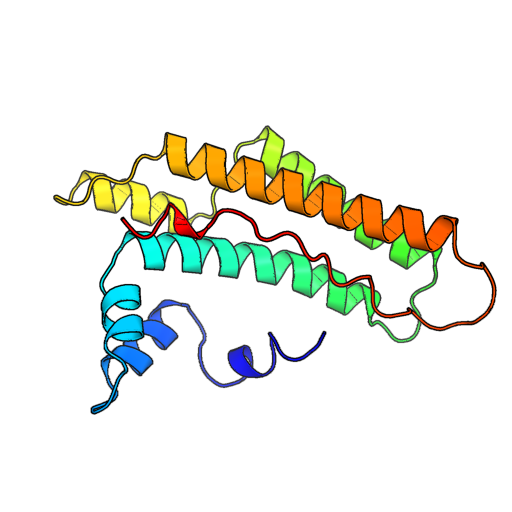2 N N . LYS A 1 148 ? -22.639 -6.041 8.617 1.00 39.81 148 LYS A N 1
ATOM 1213 C CA . LYS A 1 148 ? -23.198 -6.108 7.263 1.00 39.81 148 LYS A CA 1
ATOM 1214 C C . LYS A 1 148 ? -22.075 -5.794 6.275 1.00 39.81 148 LYS A C 1
ATOM 1216 O O . LYS A 1 148 ? -21.301 -4.860 6.474 1.00 39.81 148 LYS A O 1
ATOM 1221 N N . LYS A 1 149 ? -21.971 -6.601 5.212 1.00 44.31 149 LYS A N 1
ATOM 1222 C CA . LYS A 1 149 ? -21.021 -6.381 4.111 1.00 44.31 149 LYS A CA 1
ATOM 1223 C C . LYS A 1 149 ? -21.209 -4.956 3.583 1.00 44.31 149 LYS A C 1
ATOM 1225 O O . LYS A 1 149 ? -22.317 -4.609 3.180 1.00 44.31 149 LYS A O 1
ATOM 1230 N N . GLY A 1 150 ? -20.132 -4.168 3.604 1.00 42.59 150 GLY A N 1
ATOM 1231 C CA . GLY A 1 150 ? -20.134 -2.787 3.129 1.00 42.59 150 GLY A CA 1
ATOM 1232 C C . GLY A 1 150 ? -20.597 -2.657 1.669 1.00 42.59 150 GLY A C 1
ATOM 1233 O O . GLY A 1 150 ? -20.559 -3.637 0.914 1.00 42.59 150 GLY A O 1
ATOM 1234 N N . PRO A 1 151 ? -21.053 -1.461 1.264 1.00 40.53 151 PRO A N 1
ATOM 1235 C CA . PRO A 1 151 ? -21.581 -1.225 -0.074 1.00 40.53 151 PRO A CA 1
ATOM 1236 C C . PRO A 1 151 ? -20.532 -1.521 -1.156 1.00 40.53 151 PRO A C 1
ATOM 1238 O O . PRO A 1 151 ? -19.367 -1.139 -1.038 1.00 40.53 151 PRO A O 1
ATOM 1241 N N . ARG A 1 152 ? -20.953 -2.177 -2.248 1.00 41.91 152 ARG A N 1
ATOM 1242 C CA . ARG A 1 152 ? -20.162 -2.223 -3.486 1.00 41.91 152 ARG A CA 1
ATOM 1243 C C . ARG A 1 152 ? -20.276 -0.856 -4.151 1.00 41.91 152 ARG A C 1
ATOM 1245 O O . ARG A 1 152 ? -21.317 -0.535 -4.716 1.00 41.91 152 ARG A O 1
ATOM 1252 N N . MET A 1 153 ? -19.218 -0.056 -4.085 1.00 42.38 153 MET A N 1
A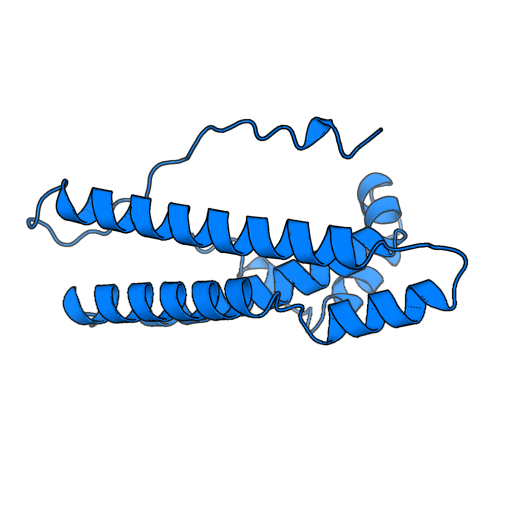TOM 1253 C CA . MET A 1 153 ? -19.149 1.184 -4.852 1.00 42.38 153 MET A CA 1
ATOM 1254 C C . MET A 1 153 ? -18.997 0.856 -6.339 1.00 42.38 153 MET A C 1
ATOM 1256 O O . MET A 1 153 ? -17.942 0.424 -6.799 1.00 42.38 153 MET A O 1
ATOM 1260 N N . GLY A 1 154 ? -20.068 1.095 -7.092 1.00 46.66 154 GLY A N 1
ATOM 1261 C CA . GLY A 1 154 ? -20.003 1.322 -8.525 1.00 46.66 154 GLY A CA 1
ATOM 1262 C C . GLY A 1 154 ? -19.447 2.717 -8.781 1.00 46.66 154 GLY A C 1
ATOM 1263 O O . GLY A 1 154 ? -20.198 3.674 -8.917 1.00 46.66 154 GLY A O 1
ATOM 1264 N N . ARG A 1 155 ? -18.124 2.838 -8.869 1.00 39.66 155 ARG A N 1
ATOM 1265 C CA . ARG A 1 155 ? -17.502 3.902 -9.657 1.00 39.66 155 ARG A CA 1
ATOM 1266 C C . ARG A 1 155 ? -16.662 3.219 -10.718 1.00 39.66 155 ARG A C 1
ATOM 1268 O O . ARG A 1 155 ? -15.631 2.630 -10.409 1.00 39.66 155 ARG A O 1
ATOM 1275 N N . ARG A 1 156 ? -17.129 3.282 -11.970 1.00 39.12 156 ARG A N 1
ATOM 1276 C CA . ARG A 1 156 ? -16.267 3.135 -13.145 1.00 39.12 156 ARG A CA 1
ATOM 1277 C C . ARG A 1 156 ? -15.216 4.240 -13.037 1.00 39.12 156 ARG A C 1
ATOM 1279 O O . ARG A 1 156 ? -15.439 5.349 -13.510 1.00 39.12 156 ARG A O 1
ATOM 1286 N N . SER A 1 157 ? -14.129 3.974 -12.320 1.00 33.81 157 SER A N 1
ATOM 1287 C CA . SER A 1 157 ? -12.951 4.819 -12.411 1.00 33.81 157 SER A CA 1
ATOM 1288 C C . SER A 1 157 ? -12.389 4.622 -13.810 1.00 33.81 157 SER A C 1
ATOM 1290 O O . SER A 1 157 ? -12.356 3.495 -14.312 1.00 33.81 157 SER A O 1
ATOM 1292 N N . LYS A 1 158 ? -12.019 5.730 -14.445 1.00 32.38 158 LYS A N 1
ATOM 1293 C CA . LYS A 1 158 ? -11.431 5.834 -15.781 1.00 32.38 158 LYS A CA 1
ATOM 1294 C C . LYS A 1 158 ? -10.033 5.193 -15.822 1.00 32.38 158 LYS A C 1
ATOM 1296 O O . LYS A 1 158 ? -9.055 5.834 -16.161 1.00 32.38 158 LYS A O 1
ATOM 1301 N N . ILE A 1 159 ? -9.927 3.913 -15.474 1.00 32.62 159 ILE A N 1
ATOM 1302 C CA . ILE A 1 159 ? -8.703 3.112 -15.631 1.00 32.62 159 ILE A CA 1
ATOM 1303 C C . ILE A 1 159 ? -8.556 2.665 -17.103 1.00 32.62 159 ILE A C 1
ATOM 1305 O O . ILE A 1 159 ? -7.539 2.110 -17.498 1.00 32.62 159 ILE A O 1
ATOM 1309 N N . SER A 1 160 ? -9.544 2.958 -17.960 1.00 29.53 160 SER A N 1
ATOM 1310 C CA . SER A 1 160 ? -9.460 2.717 -19.404 1.00 29.53 160 SER A CA 1
ATOM 1311 C C . SER A 1 160 ? -8.556 3.699 -20.156 1.00 29.53 160 SER A C 1
ATOM 1313 O O . SER A 1 160 ? -8.321 3.481 -21.336 1.00 29.53 160 SER A O 1
ATOM 1315 N N . GLU A 1 161 ? -8.048 4.758 -19.519 1.00 30.75 161 GLU A N 1
ATOM 1316 C CA . GLU A 1 161 ? -7.064 5.663 -20.142 1.00 30.75 161 GLU A CA 1
ATOM 1317 C C . GLU A 1 161 ? -5.609 5.236 -19.884 1.00 30.75 161 GLU A C 1
ATOM 1319 O O . GLU A 1 161 ? -4.697 5.832 -20.438 1.00 30.75 161 GLU A O 1
ATOM 1324 N N . CYS A 1 162 ? -5.368 4.169 -19.112 1.00 33.88 162 CYS A N 1
ATOM 1325 C CA . CYS A 1 162 ? -4.019 3.647 -18.852 1.00 33.88 162 CYS A CA 1
ATOM 1326 C C . CYS A 1 162 ? -3.603 2.494 -19.791 1.00 33.88 162 CYS A C 1
ATOM 1328 O O . CYS A 1 162 ? -2.637 1.796 -19.490 1.00 33.88 162 CYS A O 1
ATOM 1330 N N . ILE A 1 163 ? -4.343 2.248 -20.883 1.00 36.00 163 ILE A N 1
ATOM 1331 C CA . ILE A 1 163 ? -4.072 1.163 -21.856 1.00 36.00 163 ILE A CA 1
ATOM 1332 C C . ILE A 1 163 ? -3.878 1.694 -23.298 1.00 36.00 163 ILE A C 1
ATOM 1334 O O . ILE A 1 163 ? -3.828 0.904 -24.232 1.00 36.00 163 ILE A O 1
ATOM 1338 N N . ASN A 1 164 ? -3.699 3.002 -23.510 1.00 31.70 164 ASN A N 1
ATOM 1339 C CA . ASN A 1 164 ? -3.277 3.527 -24.820 1.00 31.70 164 ASN A CA 1
ATOM 1340 C C . ASN A 1 164 ? -1.925 4.225 -24.733 1.00 31.70 164 ASN A C 1
ATOM 1342 O O . ASN A 1 164 ? -1.750 5.020 -23.785 1.00 31.70 164 ASN A O 1
#